Protein AF-A0A355E7P7-F1 (afdb_monomer)

Radius of gyration: 9.32 Å; Cα contacts (8 Å, |Δi|>4): 22; chains: 1; bounding box: 23×13×19 Å

Solvent-accessible surface area (backbone atoms only — not comparable to full-atom values): 2064 Å² total; per-residue (Å²): 117,66,70,58,53,54,54,46,36,66,71,44,52,89,57,28,76,34,57,40,77,42,87,100,76,49,75,44,73,64,80,126

Mean predicted aligned error: 4.18 Å

pLDDT: mean 85.62, std 7.73, range [57.41, 92.94]

Structure (mmCIF, N/CA/C/O backbone):
data_AF-A0A355E7P7-F1
#
_entry.id   AF-A0A355E7P7-F1
#
loop_
_atom_site.group_PDB
_atom_site.id
_atom_site.type_symbol
_atom_site.label_atom_id
_atom_site.label_alt_id
_atom_site.label_comp_id
_atom_site.label_asym_id
_atom_site.label_entity_id
_atom_site.label_seq_id
_atom_site.pdbx_PDB_ins_code
_atom_site.Cartn_x
_atom_site.Cartn_y
_atom_site.Cartn_z
_atom_site.occupancy
_atom_site.B_iso_or_equiv
_atom_site.auth_seq_id
_atom_site.auth_comp_id
_atom_site.auth_asym_id
_atom_site.auth_atom_id
_atom_site.pdbx_PDB_model_num
ATOM 1 N N . MET A 1 1 ? 11.793 5.597 1.572 1.00 63.06 1 MET A N 1
ATOM 2 C CA . MET A 1 1 ? 10.611 6.109 0.840 1.00 63.06 1 MET A CA 1
ATOM 3 C C . MET A 1 1 ? 9.326 5.549 1.464 1.00 63.06 1 MET A C 1
ATOM 5 O O . MET A 1 1 ? 8.474 6.313 1.906 1.00 63.06 1 MET A O 1
ATOM 9 N N . ASP A 1 2 ? 9.272 4.239 1.688 1.00 79.44 2 ASP A N 1
ATOM 10 C CA . ASP A 1 2 ? 8.130 3.480 2.228 1.00 79.44 2 ASP A CA 1
ATOM 11 C C . ASP A 1 2 ? 7.644 3.919 3.622 1.00 79.44 2 ASP A C 1
ATOM 13 O O . ASP A 1 2 ? 6.449 3.890 3.910 1.00 79.44 2 ASP A O 1
ATOM 17 N N . GLN A 1 3 ? 8.532 4.414 4.493 1.00 89.75 3 GLN A N 1
ATOM 18 C CA . GLN A 1 3 ? 8.147 4.905 5.826 1.00 89.75 3 GLN A CA 1
ATOM 19 C C . GLN A 1 3 ? 7.199 6.116 5.769 1.00 89.75 3 GLN A C 1
ATOM 21 O O . GLN A 1 3 ? 6.361 6.305 6.654 1.00 89.75 3 GLN A O 1
ATOM 26 N N . HIS A 1 4 ? 7.311 6.961 4.741 1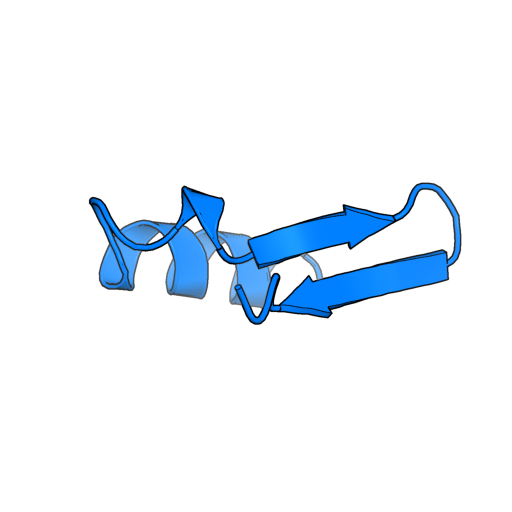.00 88.31 4 HIS A N 1
ATOM 27 C CA . HIS A 1 4 ? 6.388 8.084 4.557 1.00 88.31 4 HIS A CA 1
ATOM 28 C C . HIS A 1 4 ? 5.020 7.591 4.090 1.00 88.31 4 HIS A C 1
ATOM 30 O O . HIS A 1 4 ? 4.003 8.070 4.584 1.00 88.31 4 HIS A O 1
ATOM 36 N N . VAL A 1 5 ? 5.001 6.567 3.238 1.00 87.12 5 VAL A N 1
ATOM 37 C CA . VAL A 1 5 ? 3.777 5.907 2.782 1.00 87.12 5 VAL A CA 1
ATOM 38 C C . VAL A 1 5 ? 3.062 5.195 3.931 1.00 87.12 5 VAL A C 1
ATOM 40 O O . VAL A 1 5 ? 1.853 5.338 4.078 1.00 87.12 5 VAL A O 1
ATOM 43 N N . LEU A 1 6 ? 3.787 4.512 4.817 1.00 89.00 6 LEU A N 1
ATOM 44 C CA . LEU A 1 6 ? 3.205 3.902 6.018 1.00 89.00 6 LEU A CA 1
ATOM 45 C C . LEU A 1 6 ? 2.588 4.945 6.959 1.00 89.00 6 LEU A C 1
ATOM 47 O O . LEU A 1 6 ? 1.495 4.739 7.485 1.00 89.00 6 LEU A O 1
ATOM 51 N N . ARG A 1 7 ? 3.256 6.090 7.151 1.00 91.88 7 ARG A N 1
ATOM 52 C CA . ARG A 1 7 ? 2.699 7.203 7.937 1.00 91.88 7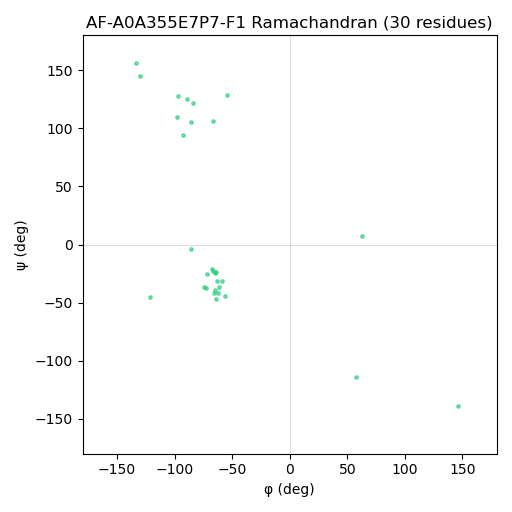 ARG A CA 1
ATOM 53 C C . ARG A 1 7 ? 1.464 7.807 7.274 1.00 91.88 7 ARG A C 1
ATOM 55 O O . ARG A 1 7 ? 0.509 8.128 7.974 1.00 91.88 7 ARG A O 1
ATOM 62 N N . LEU A 1 8 ? 1.471 7.931 5.950 1.00 89.50 8 LEU A N 1
ATOM 63 C CA . LEU A 1 8 ? 0.328 8.408 5.180 1.00 89.50 8 LEU A CA 1
ATOM 64 C C . LEU A 1 8 ? -0.866 7.452 5.307 1.00 89.50 8 LEU A C 1
ATOM 66 O O . LEU A 1 8 ? -1.956 7.903 5.639 1.00 89.50 8 LEU A O 1
ATOM 70 N N . ARG A 1 9 ? -0.654 6.138 5.158 1.00 88.94 9 ARG A N 1
ATOM 71 C CA . ARG A 1 9 ? -1.692 5.111 5.358 1.00 88.94 9 ARG A CA 1
ATOM 72 C C . ARG A 1 9 ? -2.311 5.193 6.755 1.00 88.94 9 ARG A C 1
ATOM 74 O O . ARG A 1 9 ? -3.528 5.184 6.884 1.00 88.94 9 ARG A O 1
ATOM 81 N N . LYS A 1 10 ? -1.491 5.362 7.799 1.00 91.50 10 LYS A N 1
ATOM 82 C CA . LYS A 1 10 ? -1.995 5.539 9.173 1.00 91.50 10 LYS A CA 1
ATOM 83 C C . LYS A 1 10 ? -2.863 6.791 9.338 1.00 91.50 10 LYS A C 1
ATOM 85 O O . LYS A 1 10 ? -3.826 6.746 10.090 1.00 91.50 10 LYS A O 1
ATOM 90 N N . LYS A 1 11 ? -2.534 7.891 8.650 1.00 92.94 11 LYS A N 1
ATOM 91 C CA . LYS A 1 11 ? -3.324 9.134 8.690 1.00 92.94 11 LYS A CA 1
ATOM 92 C C . LYS A 1 11 ? -4.624 9.043 7.888 1.00 92.94 11 LYS A C 1
ATOM 94 O O . LYS A 1 11 ? -5.618 9.613 8.311 1.00 92.94 11 LYS A O 1
ATOM 99 N N . LEU A 1 12 ? -4.609 8.339 6.756 1.00 88.25 12 LEU A N 1
ATOM 100 C CA . LEU A 1 12 ? -5.781 8.145 5.894 1.00 88.25 12 LEU A CA 1
ATOM 101 C C . LEU A 1 12 ? -6.815 7.188 6.507 1.00 88.25 12 LEU A C 1
ATOM 103 O O . LEU A 1 12 ? -7.998 7.273 6.186 1.00 88.25 12 LEU A O 1
ATOM 107 N N . GLY A 1 13 ? -6.395 6.278 7.391 1.00 88.12 13 GLY A N 1
ATOM 108 C CA 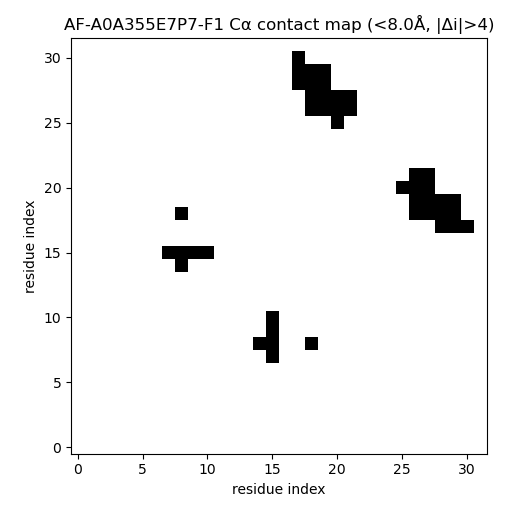. GLY A 1 13 ? -7.303 5.358 8.073 1.00 88.12 13 GLY A CA 1
ATOM 109 C C . GLY A 1 13 ? -8.098 4.517 7.072 1.00 88.12 13 GLY A C 1
ATOM 110 O O . GLY A 1 13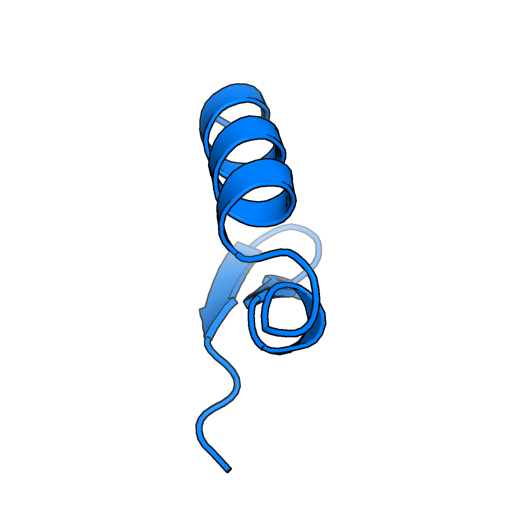 ? -7.514 3.727 6.337 1.00 88.12 13 GLY A O 1
ATOM 111 N N . LYS A 1 14 ? -9.421 4.719 7.015 1.00 87.06 14 LYS A N 1
ATOM 112 C CA . LYS A 1 14 ? -10.330 4.013 6.090 1.00 87.06 14 LYS A CA 1
ATOM 113 C C . LYS A 1 14 ? -10.067 4.324 4.612 1.00 87.06 14 LYS A C 1
ATOM 115 O O . LYS A 1 14 ? -10.386 3.513 3.758 1.00 87.06 14 LYS A O 1
ATOM 120 N N . GLU A 1 15 ? -9.468 5.472 4.300 1.00 84.50 15 GLU A N 1
ATOM 121 C CA . GLU A 1 15 ? -9.122 5.837 2.921 1.00 84.50 15 GLU A CA 1
ATOM 122 C C . GLU A 1 15 ? -7.764 5.275 2.474 1.00 84.50 15 GLU A C 1
ATOM 124 O O . GLU A 1 15 ? -7.368 5.444 1.320 1.00 84.50 15 GLU A O 1
ATOM 129 N N . ALA A 1 16 ? -7.024 4.604 3.364 1.00 87.00 16 ALA A N 1
ATOM 130 C CA . ALA A 1 16 ? -5.701 4.067 3.057 1.00 87.00 16 ALA A CA 1
ATOM 131 C C . ALA A 1 16 ? -5.729 2.982 1.970 1.00 87.00 16 ALA A C 1
ATOM 133 O O . ALA A 1 16 ? -4.722 2.791 1.282 1.00 87.00 16 ALA A O 1
ATOM 134 N N .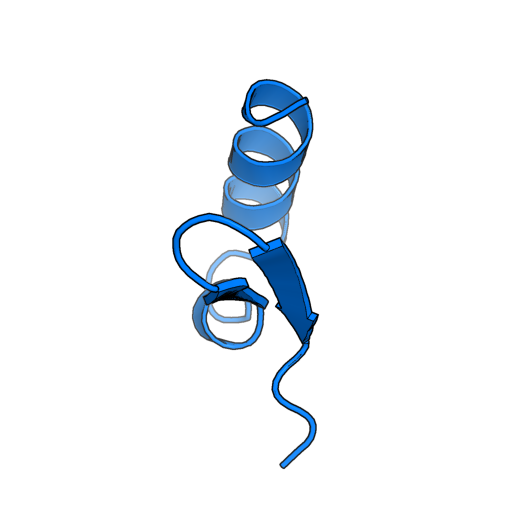 ASP A 1 17 ? -6.871 2.318 1.791 1.00 85.88 17 ASP A N 1
ATOM 135 C CA . ASP A 1 17 ? -7.093 1.303 0.758 1.00 85.88 17 ASP A CA 1
ATOM 136 C C . ASP A 1 17 ? -7.077 1.902 -0.654 1.00 85.88 17 ASP A C 1
ATOM 138 O O . ASP A 1 17 ? -6.745 1.216 -1.620 1.00 85.88 17 ASP A O 1
ATOM 142 N N . ARG A 1 18 ? -7.303 3.220 -0.779 1.00 88.06 18 ARG A N 1
ATOM 143 C CA . ARG A 1 18 ? -7.125 3.951 -2.041 1.00 88.06 18 ARG A CA 1
ATOM 144 C C . ARG A 1 18 ? -5.657 4.004 -2.455 1.00 88.06 18 ARG A C 1
ATOM 146 O O . ARG A 1 18 ? -5.368 4.189 -3.629 1.00 88.06 18 ARG A O 1
ATOM 153 N N . LEU A 1 19 ? -4.707 3.855 -1.532 1.00 88.75 19 LEU A N 1
ATOM 154 C CA . LEU A 1 19 ? -3.287 3.837 -1.865 1.00 88.75 19 LEU A CA 1
ATOM 155 C C . LEU A 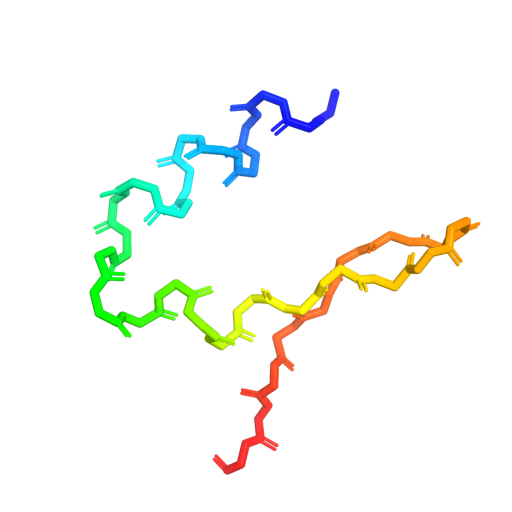1 19 ? -2.867 2.411 -2.256 1.00 88.75 19 LEU A C 1
ATOM 157 O O . LEU A 1 19 ? -2.682 1.539 -1.406 1.00 88.75 19 LEU A O 1
ATOM 161 N N . VAL A 1 20 ? -2.663 2.166 -3.544 1.00 88.88 20 VAL A N 1
ATOM 162 C CA . VAL A 1 20 ? -2.292 0.855 -4.089 1.00 88.88 20 VAL A CA 1
ATOM 163 C C . VAL A 1 20 ? -0.783 0.783 -4.289 1.00 88.88 20 VAL A C 1
ATOM 165 O O . VAL A 1 20 ? -0.182 1.640 -4.937 1.00 88.88 20 VAL A O 1
ATOM 168 N N . THR A 1 21 ? -0.160 -0.260 -3.744 1.00 90.06 21 THR A N 1
ATOM 169 C CA . THR A 1 21 ? 1.254 -0.558 -3.993 1.00 90.06 21 THR A CA 1
ATOM 170 C C . THR A 1 21 ? 1.386 -1.354 -5.284 1.00 90.06 21 THR A C 1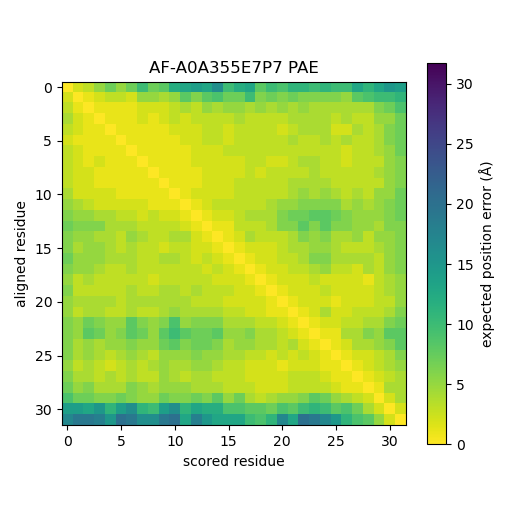
ATOM 172 O O . THR A 1 21 ? 0.834 -2.443 -5.409 1.00 90.06 21 THR A O 1
ATOM 175 N N . VAL A 1 22 ? 2.142 -0.816 -6.236 1.00 89.75 22 VAL A N 1
ATOM 176 C CA . VAL A 1 22 ? 2.494 -1.483 -7.488 1.00 89.75 22 VAL A CA 1
ATOM 177 C C . VAL A 1 22 ? 3.884 -2.081 -7.317 1.00 89.75 22 VAL A C 1
ATOM 179 O O . VAL A 1 22 ? 4.884 -1.366 -7.209 1.00 89.75 22 VAL A O 1
ATOM 182 N N . LYS A 1 23 ? 3.943 -3.412 -7.245 1.00 87.06 23 LYS A N 1
ATOM 183 C CA . LYS A 1 23 ? 5.182 -4.156 -6.994 1.00 87.06 23 LYS A CA 1
ATOM 184 C C . LYS A 1 23 ? 6.260 -3.764 -8.013 1.00 87.06 23 LYS A C 1
ATOM 186 O O . LYS A 1 23 ? 6.002 -3.792 -9.209 1.00 87.06 23 LYS A O 1
ATOM 191 N N . ALA A 1 24 ? 7.450 -3.416 -7.514 1.00 86.00 24 ALA A N 1
ATOM 192 C CA . ALA A 1 24 ? 8.623 -2.993 -8.292 1.00 86.00 24 ALA A CA 1
ATOM 193 C C . ALA A 1 24 ? 8.475 -1.691 -9.113 1.00 86.00 24 ALA A C 1
ATOM 195 O O . ALA A 1 24 ? 9.392 -1.342 -9.848 1.00 86.00 24 ALA A O 1
ATOM 196 N N . VAL A 1 25 ? 7.367 -0.954 -8.957 1.00 87.88 25 VAL A N 1
ATOM 197 C CA . VAL A 1 25 ? 7.115 0.307 -9.682 1.00 87.88 25 VAL A CA 1
ATOM 198 C C . VAL A 1 25 ? 6.908 1.479 -8.721 1.00 87.88 25 VAL A C 1
ATOM 200 O O . VAL A 1 25 ? 7.480 2.544 -8.928 1.00 87.88 25 VAL A O 1
ATOM 203 N N . GLY A 1 26 ? 6.117 1.306 -7.656 1.00 87.56 26 GLY A N 1
ATOM 204 C CA . GLY A 1 26 ? 5.855 2.373 -6.686 1.00 87.56 26 GLY A CA 1
ATOM 205 C C . GLY A 1 26 ? 4.452 2.327 -6.087 1.00 87.56 26 GLY A C 1
ATOM 206 O O . GLY A 1 26 ? 3.938 1.260 -5.755 1.00 87.56 26 GLY A O 1
ATOM 207 N N . TYR A 1 27 ? 3.823 3.492 -5.928 1.00 88.75 27 TYR A N 1
ATOM 208 C CA . TYR A 1 27 ? 2.496 3.637 -5.321 1.00 88.75 27 TYR A CA 1
ATOM 209 C C . TYR A 1 27 ? 1.596 4.486 -6.214 1.00 88.75 27 TYR A C 1
ATOM 211 O O . TYR A 1 27 ? 2.060 5.444 -6.828 1.00 88.75 27 TYR A O 1
ATOM 219 N N . ARG A 1 28 ? 0.304 4.161 -6.256 1.00 87.94 28 ARG A N 1
ATOM 220 C CA . ARG A 1 28 ? -0.714 4.951 -6.958 1.00 87.94 28 ARG A CA 1
ATOM 221 C C . ARG A 1 28 ? -1.946 5.143 -6.087 1.00 87.94 28 ARG A C 1
ATOM 223 O O . ARG A 1 28 ? -2.214 4.316 -5.219 1.00 87.94 28 ARG A O 1
ATOM 230 N N . PHE A 1 29 ? -2.719 6.186 -6.355 1.00 88.19 29 PHE A N 1
ATOM 231 C CA . PHE A 1 29 ? -4.070 6.303 -5.816 1.00 88.19 29 PHE A CA 1
ATOM 232 C C . PHE A 1 29 ? -5.058 5.637 -6.777 1.00 88.19 29 PHE A C 1
ATOM 234 O O . PHE A 1 29 ? -5.083 5.957 -7.964 1.00 88.19 29 PHE A O 1
ATOM 241 N N . ALA A 1 30 ? -5.850 4.696 -6.272 1.00 81.50 30 ALA A N 1
ATOM 242 C CA . ALA A 1 30 ? -7.046 4.213 -6.933 1.00 81.50 30 ALA A CA 1
ATOM 243 C C . ALA A 1 30 ? -8.055 5.368 -6.955 1.00 81.50 30 ALA A C 1
ATOM 245 O O . ALA A 1 30 ? -8.568 5.800 -5.921 1.00 81.50 30 ALA A O 1
ATOM 246 N N . THR A 1 31 ? -8.225 5.932 -8.142 1.00 69.88 31 THR A N 1
ATOM 247 C CA . THR A 1 31 ? -9.335 6.809 -8.502 1.00 69.88 31 THR A CA 1
ATOM 248 C C . THR A 1 31 ? -10.382 5.881 -9.097 1.00 69.88 31 THR A C 1
ATOM 250 O O . THR A 1 31 ? -10.246 5.467 -10.245 1.00 69.88 31 THR A O 1
ATOM 253 N N . ASP A 1 32 ? -11.306 5.445 -8.248 1.00 57.41 32 ASP A N 1
ATOM 25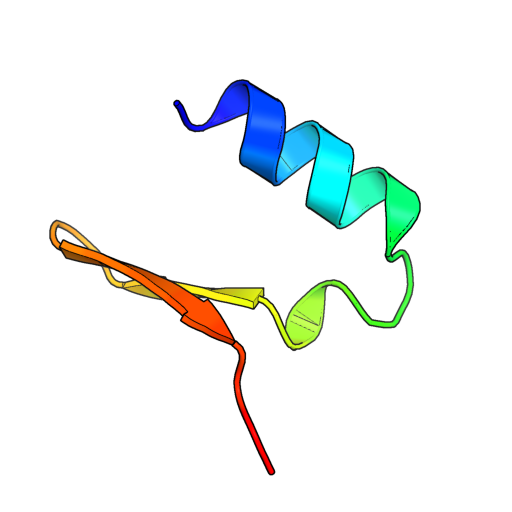4 C CA . ASP A 1 32 ? -12.650 5.078 -8.693 1.00 57.41 32 ASP A CA 1
ATOM 255 C C . ASP A 1 32 ? -13.491 6.361 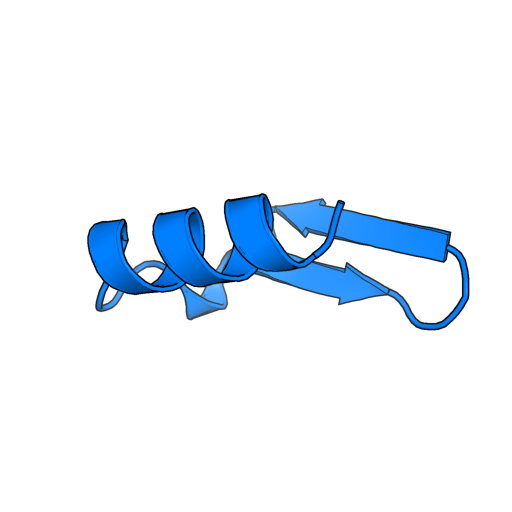-8.662 1.00 57.41 32 ASP A C 1
ATOM 257 O O . ASP A 1 32 ? -13.281 7.148 -7.698 1.00 57.41 32 ASP A O 1
#

Secondary structure (DSSP, 8-state):
-HHHHHHHHHHHGGGGGGEEEETTTEEEE---

Foldseek 3Di:
DVVVLVVVLVVCPVLNVQWDADPPPGIDGDDD

Sequence (32 aa):
MDQHVLRLRKKLGKEADRLVTVKAVGYRFATD